Protein AF-A0A9P7UQT1-F1 (afdb_monomer_lite)

Foldseek 3Di:
DDDPPPPDDQPPVRVVVVVVVVVVVVVVVLVVVLVVLVVVVVVLVVLLVVLQVQLVVLCVCQPPDPPDDPVVSVVSNVVSNVSSVVSNVVSVVSCVLCVVVNVVSVVVNVVSVPPDDDDPPPDDDDDRDDPDPDDPPPDDDDD

Structure (mmCIF, N/CA/C/O backbone):
data_AF-A0A9P7UQT1-F1
#
_entry.id   AF-A0A9P7UQT1-F1
#
loop_
_atom_site.group_PDB
_atom_site.id
_atom_site.type_symbol
_atom_site.label_atom_id
_atom_site.label_alt_id
_atom_site.label_comp_id
_atom_site.label_asym_id
_atom_site.label_entity_id
_atom_site.label_seq_id
_atom_site.pdbx_PDB_ins_code
_atom_site.Cartn_x
_atom_site.Cartn_y
_atom_site.Cartn_z
_atom_site.occupancy
_atom_site.B_iso_or_equiv
_atom_site.auth_seq_id
_atom_site.auth_comp_id
_atom_site.auth_asym_id
_atom_site.auth_atom_id
_atom_site.pdbx_PDB_model_num
ATOM 1 N N . MET A 1 1 ? 69.898 -9.136 -26.424 1.00 39.06 1 MET A N 1
ATOM 2 C CA . MET A 1 1 ? 69.067 -8.591 -27.514 1.00 39.06 1 MET A CA 1
ATOM 3 C C . MET A 1 1 ? 67.792 -9.420 -27.610 1.00 39.06 1 MET A C 1
ATOM 5 O O . MET A 1 1 ? 67.526 -10.060 -28.616 1.00 39.06 1 MET A O 1
ATOM 9 N N . ASP A 1 2 ? 67.128 -9.547 -26.462 1.00 42.28 2 ASP A N 1
ATOM 10 C CA . ASP A 1 2 ? 65.759 -9.105 -26.208 1.00 42.28 2 ASP A CA 1
ATOM 11 C C . ASP A 1 2 ? 64.740 -9.491 -27.275 1.00 42.28 2 ASP A C 1
ATOM 13 O O . ASP A 1 2 ? 64.628 -8.881 -28.335 1.00 42.28 2 ASP A O 1
ATOM 17 N N . GLY A 1 3 ? 64.017 -10.563 -26.946 1.00 47.38 3 GLY A N 1
ATOM 18 C CA . GLY A 1 3 ? 62.840 -11.008 -27.659 1.00 47.38 3 GLY A CA 1
ATOM 19 C C . GLY A 1 3 ? 61.710 -10.006 -27.486 1.00 47.38 3 GLY A C 1
ATOM 20 O O . GLY A 1 3 ? 61.249 -9.754 -26.376 1.00 47.38 3 GLY A O 1
ATOM 21 N N . GLU A 1 4 ? 61.245 -9.486 -28.609 1.00 48.12 4 GLU A N 1
ATOM 22 C CA . GLU A 1 4 ? 60.019 -8.714 -28.703 1.00 48.12 4 GLU A CA 1
ATOM 23 C C . GLU A 1 4 ? 58.930 -9.640 -29.257 1.00 48.12 4 GLU A C 1
ATOM 25 O O . GLU A 1 4 ? 58.656 -9.695 -30.453 1.00 48.12 4 GLU A O 1
ATOM 30 N N . GLN A 1 5 ? 58.358 -10.457 -28.367 1.00 48.59 5 GLN A N 1
ATOM 31 C CA . GLN A 1 5 ? 57.041 -11.051 -28.582 1.00 48.59 5 GLN A CA 1
ATOM 32 C C . GLN A 1 5 ? 56.007 -10.057 -28.060 1.00 48.59 5 GLN A C 1
ATOM 34 O O . GLN A 1 5 ? 55.639 -10.091 -26.889 1.00 48.59 5 GLN A O 1
ATOM 39 N N . ILE A 1 6 ? 55.525 -9.175 -28.933 1.00 47.00 6 ILE A N 1
ATOM 40 C CA . ILE A 1 6 ? 54.245 -8.500 -28.706 1.00 47.00 6 ILE A CA 1
ATOM 41 C C . ILE A 1 6 ? 53.169 -9.465 -29.203 1.00 47.00 6 ILE A C 1
ATOM 43 O O . ILE A 1 6 ? 52.730 -9.412 -30.349 1.00 47.00 6 ILE A O 1
ATOM 47 N N . ALA A 1 7 ? 52.812 -10.419 -28.348 1.00 52.19 7 ALA A N 1
ATOM 48 C CA . ALA A 1 7 ? 51.574 -11.173 -28.467 1.00 52.19 7 ALA A CA 1
ATOM 49 C C . ALA A 1 7 ? 50.542 -10.479 -27.575 1.00 52.19 7 ALA A C 1
ATOM 51 O O . ALA A 1 7 ? 50.279 -10.931 -26.468 1.00 52.19 7 ALA A O 1
ATOM 52 N N . ASP A 1 8 ? 50.024 -9.339 -28.026 1.00 56.84 8 ASP A N 1
ATOM 53 C CA . ASP A 1 8 ? 48.873 -8.717 -27.376 1.00 56.84 8 ASP A CA 1
ATOM 54 C C . ASP A 1 8 ? 48.044 -7.959 -28.413 1.00 56.84 8 ASP A C 1
ATOM 56 O O . ASP A 1 8 ? 48.208 -6.768 -28.670 1.00 56.84 8 ASP A O 1
ATOM 60 N N . GLY A 1 9 ? 47.215 -8.715 -29.115 1.00 54.81 9 GLY A N 1
ATOM 61 C CA . GLY A 1 9 ? 46.246 -8.199 -30.062 1.00 54.81 9 GLY A CA 1
ATOM 62 C C . GLY A 1 9 ? 45.157 -9.243 -30.171 1.00 54.81 9 GLY A C 1
ATOM 63 O O . GLY A 1 9 ? 45.358 -10.251 -30.843 1.00 54.81 9 GLY A O 1
ATOM 64 N N . ALA A 1 10 ? 44.057 -9.034 -29.444 1.00 60.38 10 ALA A N 1
ATOM 65 C CA . ALA A 1 10 ? 42.871 -9.878 -29.526 1.00 60.38 10 ALA A CA 1
ATOM 66 C C . ALA A 1 10 ? 42.541 -10.158 -31.000 1.00 60.38 10 ALA A C 1
ATOM 68 O O . ALA A 1 10 ? 42.558 -9.236 -31.826 1.00 60.38 10 ALA A O 1
ATOM 69 N N . SER A 1 11 ? 42.295 -11.428 -31.338 1.00 79.19 11 SER A N 1
ATOM 70 C CA . SER A 1 11 ? 41.937 -11.805 -32.703 1.00 79.19 11 SER A CA 1
ATOM 71 C C . SER A 1 11 ? 40.682 -11.037 -33.118 1.00 79.19 11 SER A C 1
ATOM 73 O O . SER A 1 11 ? 39.834 -10.709 -32.290 1.00 79.19 11 SER A O 1
ATOM 75 N N . TYR A 1 12 ? 40.527 -10.757 -34.411 1.00 78.00 12 TYR A N 1
ATOM 76 C CA . TYR A 1 12 ? 39.302 -10.150 -34.943 1.00 78.00 12 TYR A CA 1
ATOM 77 C C . TYR A 1 12 ? 38.042 -10.920 -34.505 1.00 78.00 12 TYR A C 1
ATOM 79 O O . TYR A 1 12 ? 37.009 -10.318 -34.226 1.00 78.00 12 TYR A O 1
ATOM 87 N N . GLU A 1 13 ? 38.170 -12.241 -34.383 1.00 81.56 13 GLU A N 1
ATOM 88 C CA . GLU A 1 13 ? 37.131 -13.150 -33.900 1.00 81.56 13 GLU A CA 1
ATOM 89 C C . GLU A 1 13 ? 36.807 -12.905 -32.413 1.00 81.56 13 GLU A C 1
ATOM 91 O O . GLU A 1 13 ? 35.641 -12.739 -32.069 1.00 81.56 13 GLU A O 1
ATOM 96 N N . ASP A 1 14 ? 37.822 -12.709 -31.561 1.00 80.81 14 ASP A N 1
ATOM 97 C CA . ASP A 1 14 ? 37.645 -12.369 -30.138 1.00 80.81 14 ASP A CA 1
ATOM 98 C C . ASP A 1 14 ? 36.976 -10.996 -29.955 1.00 80.81 14 ASP A C 1
ATOM 100 O O . ASP A 1 14 ? 36.150 -10.799 -29.061 1.00 80.81 14 ASP A O 1
ATOM 104 N N . ILE A 1 15 ? 37.319 -10.026 -30.811 1.00 80.38 15 ILE A N 1
ATOM 105 C CA . ILE A 1 15 ? 36.709 -8.689 -30.807 1.00 80.38 15 ILE A CA 1
ATOM 106 C C . ILE A 1 15 ? 35.242 -8.776 -31.236 1.00 80.38 15 ILE A C 1
ATOM 108 O O . ILE A 1 15 ? 34.387 -8.134 -30.627 1.00 80.38 15 ILE A O 1
ATOM 112 N N . GLN A 1 16 ? 34.939 -9.567 -32.266 1.00 83.12 16 GLN A N 1
ATOM 113 C CA . GLN A 1 16 ? 33.578 -9.756 -32.762 1.00 83.12 16 GLN A CA 1
ATOM 114 C C . GLN A 1 16 ? 32.700 -10.486 -31.736 1.00 83.12 16 GLN A C 1
ATOM 116 O O . GLN A 1 16 ? 31.571 -10.059 -31.488 1.00 83.12 16 GLN A O 1
ATOM 121 N N . ASP A 1 17 ? 33.226 -11.529 -31.096 1.00 85.81 17 ASP A N 1
ATOM 122 C CA . ASP A 1 17 ? 32.523 -12.281 -30.055 1.00 85.81 17 ASP A CA 1
ATOM 123 C C . ASP A 1 17 ? 32.294 -11.432 -28.801 1.00 85.81 17 ASP A C 1
ATOM 125 O O . ASP A 1 17 ? 31.193 -11.431 -28.240 1.00 85.81 17 ASP A O 1
ATOM 129 N N . SER A 1 18 ? 33.289 -10.634 -28.401 1.00 81.06 18 SER A N 1
ATOM 130 C CA . SER A 1 18 ? 33.144 -9.648 -27.327 1.00 81.06 18 SER A CA 1
ATOM 131 C C . SER A 1 18 ? 32.059 -8.620 -27.658 1.00 81.06 18 SER A C 1
ATOM 133 O O . SER A 1 18 ? 31.158 -8.388 -26.851 1.00 81.06 18 SER A O 1
ATOM 135 N N . LEU A 1 19 ? 32.057 -8.072 -28.878 1.00 82.31 19 LEU A N 1
ATOM 136 C CA . LEU A 1 19 ? 31.056 -7.100 -29.322 1.00 82.31 19 LEU A CA 1
ATOM 137 C C . LEU A 1 19 ? 29.639 -7.696 -29.355 1.00 82.31 19 LEU A C 1
ATOM 139 O O . LEU A 1 19 ? 28.686 -7.044 -28.933 1.00 82.31 19 LEU A O 1
ATOM 143 N N . HIS A 1 20 ? 29.486 -8.932 -29.833 1.00 82.38 20 HIS A N 1
ATOM 144 C CA . HIS A 1 20 ? 28.203 -9.636 -29.830 1.00 82.38 20 HIS A CA 1
ATOM 145 C C . HIS A 1 20 ? 27.722 -9.943 -28.412 1.00 82.38 20 HIS A C 1
ATOM 147 O O . HIS A 1 20 ? 26.543 -9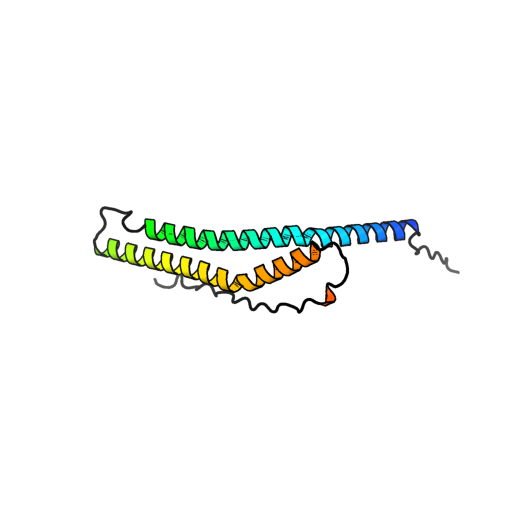.751 -28.123 1.00 82.38 20 HIS A O 1
ATOM 153 N N . SER A 1 21 ? 28.617 -10.361 -27.514 1.00 82.06 21 SER A N 1
ATOM 154 C CA . SER A 1 21 ? 28.303 -10.541 -26.094 1.00 82.06 21 SER A CA 1
ATOM 155 C C . SER A 1 21 ? 27.824 -9.231 -25.465 1.00 82.06 21 SER A C 1
ATOM 157 O O . SER A 1 21 ? 26.774 -9.204 -24.823 1.00 82.06 21 SER A O 1
ATOM 159 N N . GLU A 1 22 ? 28.547 -8.130 -25.676 1.00 82.69 22 GLU A N 1
ATOM 160 C CA . GLU A 1 22 ? 28.169 -6.818 -25.143 1.00 82.69 22 GLU A CA 1
ATOM 161 C C . GLU A 1 22 ? 26.862 -6.298 -25.754 1.00 82.69 22 GLU A C 1
ATOM 163 O O . GLU A 1 22 ? 26.023 -5.755 -25.035 1.00 82.69 22 GLU A O 1
ATOM 168 N N . TRP A 1 23 ? 26.608 -6.549 -27.042 1.00 72.62 23 TRP A N 1
ATOM 169 C CA . TRP A 1 23 ? 25.307 -6.283 -27.655 1.00 72.62 23 TRP A CA 1
ATOM 170 C C . TRP A 1 23 ? 24.217 -7.114 -26.975 1.00 72.62 23 TRP A C 1
ATOM 172 O O . TRP A 1 23 ? 23.235 -6.552 -26.495 1.00 72.62 23 TRP A O 1
ATOM 182 N N . CYS A 1 24 ? 24.359 -8.436 -26.888 1.00 78.56 24 CYS A N 1
ATOM 183 C CA . CYS A 1 24 ? 23.356 -9.300 -26.268 1.00 78.56 24 CYS A CA 1
ATOM 184 C C . CYS A 1 24 ? 23.051 -8.885 -24.822 1.00 78.56 24 CYS A C 1
ATOM 186 O O . CYS A 1 24 ? 21.879 -8.846 -24.454 1.00 78.56 24 CYS A O 1
ATOM 188 N N . LYS A 1 25 ? 24.066 -8.497 -24.038 1.00 73.38 25 LYS A N 1
ATOM 189 C CA . LYS A 1 25 ? 23.889 -7.931 -22.691 1.00 73.38 25 LYS A CA 1
ATOM 190 C C . LYS A 1 25 ? 23.142 -6.600 -22.720 1.00 73.38 25 LYS A C 1
ATOM 192 O O . LYS A 1 25 ? 22.192 -6.431 -21.966 1.00 73.38 25 LYS A O 1
ATOM 197 N N . ALA A 1 26 ? 23.514 -5.675 -23.605 1.00 70.56 26 ALA A N 1
ATOM 198 C CA . ALA A 1 26 ? 22.822 -4.396 -23.756 1.00 70.56 26 ALA A CA 1
ATOM 199 C C . ALA A 1 26 ? 21.359 -4.577 -24.193 1.00 70.56 26 ALA A C 1
ATOM 201 O O . ALA A 1 26 ? 20.476 -3.877 -23.708 1.00 70.56 26 ALA A O 1
ATOM 202 N N . CYS A 1 27 ? 21.079 -5.547 -25.065 1.00 68.75 27 CYS A N 1
ATOM 203 C CA . CYS A 1 27 ? 19.721 -5.923 -25.434 1.00 68.75 27 CYS A CA 1
ATOM 204 C C . CYS A 1 27 ? 18.965 -6.551 -24.261 1.00 68.75 27 CYS A C 1
ATOM 206 O O . CYS A 1 27 ? 17.843 -6.135 -24.006 1.00 68.75 27 CYS A O 1
ATOM 208 N N . ALA A 1 28 ? 19.556 -7.498 -23.531 1.00 67.19 28 ALA A N 1
ATOM 209 C CA . ALA A 1 28 ? 18.929 -8.109 -22.359 1.00 67.19 28 ALA A CA 1
ATOM 210 C C . ALA A 1 28 ? 18.585 -7.053 -21.295 1.00 67.19 28 ALA A C 1
ATOM 212 O O . ALA A 1 28 ? 17.434 -6.963 -20.877 1.00 67.19 28 ALA A O 1
ATOM 213 N N . ASN A 1 29 ? 19.531 -6.166 -20.979 1.00 66.69 29 ASN A N 1
ATOM 214 C CA . ASN A 1 29 ? 19.335 -5.035 -20.068 1.00 66.69 29 ASN A CA 1
ATOM 215 C C . ASN A 1 29 ? 18.337 -3.993 -20.593 1.00 66.69 29 ASN A C 1
ATOM 217 O O . ASN A 1 29 ? 17.818 -3.212 -19.809 1.00 66.69 29 ASN A O 1
ATOM 221 N N . ALA A 1 30 ? 18.072 -3.938 -21.900 1.00 63.69 30 ALA A N 1
ATOM 222 C CA . ALA A 1 30 ? 17.036 -3.074 -22.464 1.00 63.69 30 ALA A CA 1
ATOM 223 C C . ALA A 1 30 ? 15.634 -3.712 -22.407 1.00 63.69 30 ALA A C 1
ATOM 225 O O . ALA A 1 30 ? 14.644 -2.984 -22.397 1.00 63.69 30 ALA A O 1
ATOM 226 N N . TYR A 1 31 ? 15.534 -5.047 -22.354 1.00 61.06 31 TYR A N 1
ATOM 227 C CA . TYR A 1 31 ? 14.262 -5.777 -22.230 1.00 61.06 31 TYR A CA 1
ATOM 228 C C . TYR A 1 31 ? 13.851 -6.043 -20.772 1.00 61.06 31 TYR A C 1
ATOM 230 O O . TYR A 1 31 ? 12.665 -5.971 -20.457 1.00 61.06 31 TYR A O 1
ATOM 238 N N . GLN A 1 32 ? 14.816 -6.283 -19.883 1.00 66.25 32 GLN A N 1
ATOM 239 C CA . GLN A 1 32 ? 14.629 -6.478 -18.442 1.00 66.25 32 GLN A CA 1
ATOM 240 C C . GLN A 1 32 ? 13.877 -5.346 -17.699 1.00 66.25 32 GLN A C 1
ATOM 242 O O . GLN A 1 32 ? 13.009 -5.670 -16.888 1.00 66.25 32 GLN A O 1
ATOM 247 N N . PRO A 1 33 ? 14.082 -4.041 -17.988 1.00 72.38 33 PRO A N 1
ATOM 248 C CA . PRO A 1 33 ? 13.415 -2.968 -17.251 1.00 72.38 33 PRO A CA 1
ATOM 249 C C . PRO A 1 33 ? 11.900 -2.974 -17.431 1.00 72.38 33 PRO A C 1
ATOM 251 O O . PRO A 1 33 ? 11.193 -2.443 -16.587 1.00 72.38 33 PRO A O 1
ATOM 254 N N . ARG A 1 34 ? 11.366 -3.575 -18.502 1.00 78.19 34 ARG A N 1
ATOM 255 C CA . ARG A 1 34 ? 9.915 -3.665 -18.669 1.00 78.19 34 ARG A CA 1
ATOM 256 C C . ARG A 1 34 ? 9.278 -4.571 -17.615 1.00 78.19 34 ARG A C 1
ATOM 258 O O . ARG A 1 34 ? 8.329 -4.151 -16.966 1.00 78.19 34 ARG A O 1
ATOM 265 N N . GLU A 1 35 ? 9.787 -5.792 -17.471 1.00 83.81 35 GLU A N 1
ATOM 266 C CA . GLU A 1 35 ? 9.257 -6.763 -16.505 1.00 83.81 35 GLU A CA 1
ATOM 267 C C . GLU A 1 35 ? 9.455 -6.258 -15.072 1.00 83.81 35 GLU A C 1
ATOM 269 O O . GLU A 1 35 ? 8.546 -6.340 -14.254 1.00 83.81 35 GLU A O 1
ATOM 274 N N . GLU A 1 36 ? 10.604 -5.641 -14.789 1.00 86.62 36 GLU A N 1
ATOM 275 C CA . GLU A 1 36 ? 10.874 -5.031 -13.485 1.00 86.62 36 GLU A CA 1
ATOM 276 C C . GLU A 1 36 ? 9.916 -3.874 -13.167 1.00 86.62 36 GLU A C 1
ATOM 278 O O . GLU A 1 36 ? 9.389 -3.814 -12.058 1.00 86.62 36 GLU A O 1
ATOM 283 N N . LEU A 1 37 ? 9.631 -2.983 -14.125 1.00 85.69 37 LEU A N 1
ATOM 284 C CA . LEU A 1 37 ? 8.667 -1.892 -13.929 1.00 85.69 37 LEU A CA 1
ATOM 285 C C . LEU A 1 37 ? 7.237 -2.417 -13.723 1.00 85.69 37 LEU A C 1
ATOM 287 O O . LEU A 1 37 ? 6.533 -1.919 -12.847 1.00 85.69 37 LEU A O 1
ATOM 291 N N . GLU A 1 38 ? 6.820 -3.431 -14.491 1.00 86.38 38 GLU A N 1
ATOM 292 C CA . GLU A 1 38 ? 5.514 -4.090 -14.326 1.00 86.38 38 GLU A CA 1
ATOM 293 C C . GLU A 1 38 ? 5.395 -4.758 -12.937 1.00 86.38 38 GLU A C 1
ATOM 295 O O . GLU A 1 38 ? 4.356 -4.651 -12.282 1.00 86.38 38 GLU A O 1
ATOM 300 N N . LEU A 1 39 ? 6.466 -5.394 -12.445 1.00 90.06 39 LEU A N 1
ATOM 301 C CA . LEU A 1 39 ? 6.510 -5.995 -11.107 1.00 90.06 39 LEU A CA 1
ATOM 302 C C . LEU A 1 39 ? 6.457 -4.952 -9.985 1.00 90.06 39 LEU A C 1
ATOM 304 O O . LEU A 1 39 ? 5.745 -5.159 -9.004 1.00 90.06 39 LEU A O 1
ATOM 308 N N . VAL A 1 40 ? 7.182 -3.839 -10.117 1.00 90.38 40 VAL A N 1
ATOM 309 C CA . VAL A 1 40 ? 7.174 -2.759 -9.118 1.00 90.38 40 VAL A CA 1
ATOM 310 C C . VAL A 1 40 ? 5.792 -2.110 -9.022 1.00 90.38 40 VAL A C 1
ATOM 312 O O . VAL A 1 40 ? 5.310 -1.899 -7.910 1.00 90.38 40 VAL A O 1
ATOM 315 N N . GLU A 1 41 ? 5.124 -1.841 -10.152 1.00 90.50 41 GLU A N 1
ATOM 316 C CA . GLU A 1 41 ? 3.749 -1.313 -10.145 1.00 90.50 41 GLU A CA 1
ATOM 317 C C . GLU A 1 41 ? 2.795 -2.264 -9.405 1.00 90.50 41 GLU A C 1
ATOM 319 O O . GLU A 1 41 ? 1.993 -1.831 -8.571 1.00 90.50 41 GLU A O 1
ATOM 324 N N . GLU A 1 42 ? 2.897 -3.567 -9.672 1.00 94.19 42 GLU A N 1
ATOM 325 C CA . GLU A 1 42 ? 2.056 -4.567 -9.017 1.00 94.19 42 GLU A CA 1
ATOM 326 C C . GLU A 1 42 ? 2.354 -4.691 -7.517 1.00 94.19 42 GLU A C 1
ATOM 328 O O . GLU A 1 42 ? 1.422 -4.814 -6.719 1.00 94.19 42 GLU A O 1
ATOM 333 N N . GLU A 1 43 ? 3.618 -4.623 -7.102 1.00 95.50 43 GLU A N 1
ATOM 334 C CA . GLU A 1 43 ? 3.984 -4.700 -5.685 1.00 95.50 43 GLU A CA 1
ATOM 335 C C . GLU A 1 43 ? 3.531 -3.455 -4.907 1.00 95.50 43 GLU A C 1
ATOM 337 O O . GLU A 1 43 ? 3.002 -3.571 -3.798 1.00 95.50 43 GLU A O 1
ATOM 342 N N . MET A 1 44 ? 3.635 -2.266 -5.512 1.00 94.12 44 MET A N 1
ATOM 343 C CA . MET A 1 44 ? 3.069 -1.029 -4.962 1.00 94.12 44 MET A CA 1
ATOM 344 C C . MET A 1 44 ? 1.553 -1.155 -4.773 1.00 94.12 44 MET A C 1
ATOM 346 O O . MET A 1 44 ? 1.016 -0.865 -3.700 1.00 94.12 44 MET A O 1
ATOM 350 N N . ARG A 1 45 ? 0.846 -1.658 -5.791 1.00 94.94 45 ARG A N 1
ATOM 351 C CA . ARG A 1 45 ? -0.602 -1.889 -5.722 1.00 94.94 45 ARG A CA 1
ATOM 352 C C . ARG A 1 45 ? -0.966 -2.870 -4.602 1.00 94.94 45 ARG A C 1
ATOM 354 O O . ARG A 1 45 ? -1.865 -2.588 -3.813 1.00 94.94 45 ARG A O 1
ATOM 361 N N . ARG A 1 46 ? -0.258 -4.000 -4.502 1.00 97.19 46 ARG A N 1
ATOM 362 C CA . ARG A 1 46 ? -0.471 -5.012 -3.450 1.00 97.19 46 ARG A CA 1
ATOM 363 C C . ARG A 1 46 ? -0.202 -4.478 -2.054 1.00 97.19 46 ARG A C 1
ATOM 365 O O . ARG A 1 46 ? -0.959 -4.797 -1.143 1.00 97.19 46 ARG A O 1
ATOM 372 N N . SER A 1 47 ? 0.838 -3.669 -1.890 1.00 97.00 47 SER A N 1
ATOM 373 C CA . SER A 1 47 ? 1.183 -3.061 -0.603 1.00 97.00 47 SER A CA 1
ATOM 374 C C . SER A 1 47 ? 0.064 -2.138 -0.110 1.00 97.00 47 SER A C 1
ATOM 376 O O . SER A 1 47 ? -0.348 -2.226 1.046 1.00 97.00 47 SER A O 1
ATOM 378 N N . ILE A 1 48 ? -0.505 -1.321 -1.003 1.00 97.44 48 ILE A N 1
ATOM 379 C CA . ILE A 1 48 ? -1.662 -0.467 -0.691 1.00 97.44 48 ILE A CA 1
ATOM 380 C C . ILE A 1 48 ? -2.901 -1.312 -0.349 1.00 97.44 48 ILE A C 1
ATOM 382 O O . ILE A 1 48 ? -3.562 -1.064 0.663 1.00 97.44 48 ILE A O 1
ATOM 386 N N . ASP A 1 49 ? -3.210 -2.330 -1.159 1.00 98.12 49 ASP A N 1
ATOM 387 C CA . ASP A 1 49 ? -4.335 -3.240 -0.905 1.00 98.12 49 ASP A CA 1
ATOM 388 C C . ASP A 1 49 ? -4.195 -3.954 0.444 1.00 98.12 49 ASP A C 1
ATOM 390 O O . ASP A 1 49 ? -5.178 -4.123 1.171 1.00 98.12 49 ASP A O 1
ATOM 394 N N . TYR A 1 50 ? -2.973 -4.353 0.798 1.00 97.94 50 TYR A N 1
ATOM 395 C CA . TYR A 1 50 ? -2.673 -4.987 2.071 1.00 97.94 50 TYR A CA 1
ATOM 396 C C . TYR A 1 50 ? -2.948 -4.049 3.252 1.00 97.94 50 TYR A C 1
ATOM 398 O O . TYR A 1 50 ? -3.603 -4.468 4.206 1.00 97.94 50 TYR A O 1
ATOM 406 N N . CYS A 1 51 ? -2.551 -2.775 3.174 1.00 98.31 51 CYS A N 1
ATOM 407 C CA . CYS A 1 51 ? -2.880 -1.776 4.196 1.00 98.31 51 CYS A CA 1
ATOM 408 C C . CYS A 1 51 ? -4.397 -1.637 4.406 1.00 98.31 51 CYS A C 1
ATOM 410 O O . CYS A 1 51 ? -4.879 -1.650 5.542 1.00 98.31 51 CYS A O 1
ATOM 412 N N . TYR A 1 52 ? -5.183 -1.566 3.326 1.00 98.38 52 TYR A N 1
ATOM 413 C CA . TYR A 1 52 ? -6.645 -1.517 3.441 1.00 98.38 52 TYR A CA 1
ATOM 414 C C . TYR A 1 52 ? -7.228 -2.814 4.007 1.00 98.38 52 TYR A C 1
ATOM 416 O O . TYR A 1 52 ? -8.100 -2.773 4.877 1.00 98.38 52 TYR A O 1
ATOM 424 N N . HIS A 1 53 ? -6.717 -3.966 3.573 1.00 98.38 53 HIS A N 1
ATOM 425 C CA . HIS A 1 53 ? -7.118 -5.259 4.115 1.00 98.38 53 HIS A CA 1
ATOM 426 C C . HIS A 1 53 ? -6.851 -5.356 5.623 1.00 98.38 53 HIS A C 1
ATOM 428 O O . HIS A 1 53 ? -7.715 -5.821 6.372 1.00 98.38 53 HIS A O 1
ATOM 434 N N . LEU A 1 54 ? -5.681 -4.900 6.073 1.00 98.31 54 LEU A N 1
ATOM 435 C CA . LEU A 1 54 ? -5.286 -4.916 7.477 1.00 98.31 54 LEU A CA 1
ATOM 436 C C . LEU A 1 54 ? -6.118 -3.930 8.307 1.00 98.31 54 LEU A C 1
ATOM 438 O O . LEU A 1 54 ? -6.561 -4.277 9.401 1.00 98.31 54 LEU A O 1
ATOM 442 N N . SER A 1 55 ? -6.423 -2.748 7.761 1.00 98.50 55 SER A N 1
ATOM 443 C CA . SER A 1 55 ? -7.359 -1.796 8.374 1.00 98.50 55 SER A CA 1
ATOM 444 C C . SER A 1 55 ? -8.731 -2.430 8.629 1.00 98.50 55 SER A C 1
ATOM 446 O O . SER A 1 55 ? -9.262 -2.376 9.743 1.00 98.50 55 SER A O 1
ATOM 448 N N . ASP A 1 56 ? -9.286 -3.105 7.623 1.00 98.38 56 ASP A N 1
ATOM 449 C CA . ASP A 1 56 ? -10.552 -3.822 7.756 1.00 98.38 56 ASP A CA 1
ATOM 450 C C . ASP A 1 56 ? -10.447 -4.992 8.742 1.00 98.38 56 ASP A C 1
ATOM 452 O O . ASP A 1 56 ? -11.388 -5.284 9.484 1.00 98.38 56 ASP A O 1
ATOM 456 N N . TRP A 1 57 ? -9.316 -5.700 8.751 1.00 98.25 57 TRP A N 1
ATOM 457 C CA . TRP A 1 57 ? -9.075 -6.793 9.686 1.00 98.25 57 TRP A CA 1
ATOM 458 C C . TRP A 1 57 ? -9.111 -6.307 11.137 1.00 98.25 57 TRP A C 1
ATOM 460 O O . TRP A 1 57 ? -9.803 -6.926 11.950 1.00 98.25 57 TRP A O 1
ATOM 470 N N . TRP A 1 58 ? -8.469 -5.175 11.442 1.00 98.19 58 TRP A N 1
ATOM 471 C CA . TRP A 1 58 ? -8.515 -4.548 12.764 1.00 98.19 58 TRP A CA 1
ATOM 472 C C . TRP A 1 58 ? -9.935 -4.151 13.169 1.00 98.19 58 TRP A C 1
ATOM 474 O O . TRP A 1 58 ? -10.356 -4.443 14.288 1.00 98.19 58 TRP A O 1
ATOM 484 N N . GLN A 1 59 ? -10.727 -3.584 12.253 1.00 97.75 59 GLN A N 1
ATOM 485 C CA . GLN A 1 59 ? -12.134 -3.270 12.533 1.00 97.75 59 GLN A CA 1
ATOM 486 C C . GLN A 1 59 ? -12.950 -4.519 12.893 1.00 97.75 59 GLN A C 1
ATOM 488 O O . GLN A 1 59 ? -13.781 -4.470 13.800 1.00 97.75 59 GLN A O 1
ATOM 493 N N . ARG A 1 60 ? -12.686 -5.658 12.238 1.00 97.25 60 ARG A N 1
ATOM 494 C CA . ARG A 1 60 ? -13.347 -6.938 12.551 1.00 97.25 60 ARG A CA 1
ATOM 495 C C . ARG A 1 60 ? -12.941 -7.520 13.909 1.00 97.25 60 ARG A C 1
ATOM 497 O O . ARG A 1 60 ? -13.671 -8.358 14.428 1.00 97.25 60 ARG A O 1
ATOM 504 N N . GLN A 1 61 ? -11.820 -7.093 14.500 1.00 95.56 61 GLN A N 1
ATOM 505 C CA . GLN A 1 61 ? -11.416 -7.541 15.841 1.00 95.56 61 GLN A CA 1
ATOM 506 C C . GLN A 1 61 ? -12.255 -6.907 16.960 1.00 95.56 61 GLN A C 1
ATOM 508 O O . GLN A 1 61 ? -12.286 -7.425 18.081 1.00 95.56 61 GLN A O 1
ATOM 513 N N . ILE A 1 62 ? -12.956 -5.804 16.680 1.00 95.75 62 ILE A N 1
ATOM 514 C CA . ILE A 1 62 ? -13.790 -5.115 17.668 1.00 95.75 62 ILE A CA 1
ATOM 515 C C . ILE A 1 62 ? -14.916 -6.048 18.125 1.00 95.75 62 ILE A C 1
ATOM 517 O O . ILE A 1 62 ? -15.729 -6.509 17.330 1.00 95.75 62 ILE A O 1
ATOM 521 N N . GLY A 1 63 ? -14.969 -6.314 19.431 1.00 91.69 63 GLY A N 1
ATOM 522 C CA . GLY A 1 63 ? -15.992 -7.175 20.029 1.00 91.69 63 GLY A CA 1
ATOM 523 C C . GLY A 1 63 ? -15.799 -8.677 19.795 1.00 91.69 63 GLY A C 1
ATOM 524 O O . GLY A 1 63 ? -16.630 -9.451 20.250 1.00 91.69 63 GLY A O 1
ATOM 525 N N . HIS A 1 64 ? -14.706 -9.113 19.156 1.00 92.81 64 HIS A N 1
ATOM 526 C CA . HIS A 1 64 ? -14.445 -10.539 18.914 1.00 92.81 64 HIS A CA 1
ATOM 527 C C . HIS A 1 64 ? -14.110 -11.321 20.203 1.00 92.81 64 HIS A C 1
ATOM 529 O O . HIS A 1 64 ? -14.231 -12.544 20.252 1.00 92.81 64 HIS A O 1
ATOM 535 N N . ARG A 1 65 ? -13.649 -10.640 21.262 1.00 92.25 65 ARG A N 1
ATOM 536 C CA . ARG A 1 65 ? -13.374 -11.260 22.568 1.00 92.25 65 ARG A CA 1
ATOM 537 C C . ARG A 1 65 ? -14.528 -11.004 23.533 1.00 92.25 65 ARG A C 1
ATOM 539 O O . ARG A 1 65 ? -14.816 -9.856 23.865 1.00 92.25 65 ARG A O 1
ATOM 546 N N . GLU A 1 66 ? -15.138 -12.082 24.011 1.00 91.50 66 GLU A N 1
ATOM 547 C CA . GLU A 1 66 ? -16.238 -12.059 24.979 1.00 91.50 66 GLU A CA 1
ATOM 548 C C . GLU A 1 66 ? -15.745 -12.299 26.418 1.00 91.50 66 GLU A C 1
ATOM 550 O O . GLU A 1 66 ? -14.624 -12.755 26.643 1.00 91.50 66 GLU A O 1
ATOM 555 N N . GLY A 1 67 ? -16.590 -11.991 27.409 1.00 93.50 67 GLY A N 1
ATOM 556 C CA . GLY A 1 67 ? -16.302 -12.256 28.827 1.00 93.50 67 GLY A CA 1
ATOM 557 C C . GLY A 1 67 ? -15.287 -11.308 29.478 1.00 93.50 67 GLY A C 1
ATOM 558 O O . GLY A 1 67 ? -14.764 -11.613 30.549 1.00 93.50 67 GLY A O 1
ATOM 559 N N . LEU A 1 68 ? -14.996 -10.169 28.845 1.00 93.56 68 LEU A N 1
ATOM 560 C CA . LEU A 1 68 ? -14.045 -9.174 29.342 1.00 93.56 68 LEU A CA 1
ATOM 561 C C . LEU A 1 68 ? -14.718 -8.131 30.244 1.00 93.56 68 LEU A C 1
ATOM 563 O O . LEU A 1 68 ? -15.924 -7.895 30.164 1.00 93.56 68 LEU A O 1
ATOM 567 N N . SER A 1 69 ? -13.920 -7.471 31.089 1.00 96.06 69 SER A N 1
ATOM 568 C CA . SER A 1 69 ? -14.381 -6.289 31.819 1.00 96.06 69 SER A CA 1
ATOM 569 C C . SER A 1 69 ? -14.680 -5.142 30.848 1.00 96.06 69 SER A C 1
ATOM 571 O O . SER A 1 69 ? -14.062 -5.032 29.787 1.00 96.06 69 SER A O 1
ATOM 573 N N . LEU A 1 70 ? -15.601 -4.255 31.232 1.00 93.31 70 LEU A N 1
ATOM 574 C CA . LEU A 1 70 ? -16.019 -3.128 30.392 1.00 93.31 70 LEU A CA 1
ATOM 575 C C . LEU A 1 70 ? -14.838 -2.222 29.999 1.00 93.31 70 LEU A C 1
ATOM 577 O O . LEU A 1 70 ? -14.701 -1.861 28.836 1.00 93.31 70 LEU A O 1
ATOM 581 N N . PHE A 1 71 ? -13.941 -1.932 30.947 1.00 95.81 71 PHE A N 1
ATOM 582 C CA . PHE A 1 71 ? -12.744 -1.124 30.696 1.00 95.81 71 PHE A CA 1
ATOM 583 C C . PHE A 1 71 ? -11.802 -1.774 29.673 1.00 95.81 71 PHE A C 1
ATOM 585 O O . PHE A 1 71 ? -11.291 -1.110 28.776 1.00 95.81 71 PHE A O 1
ATOM 592 N N . LEU A 1 72 ? -11.599 -3.092 29.767 1.00 95.25 72 LEU A N 1
ATOM 593 C CA . LEU A 1 72 ? -10.747 -3.807 28.820 1.00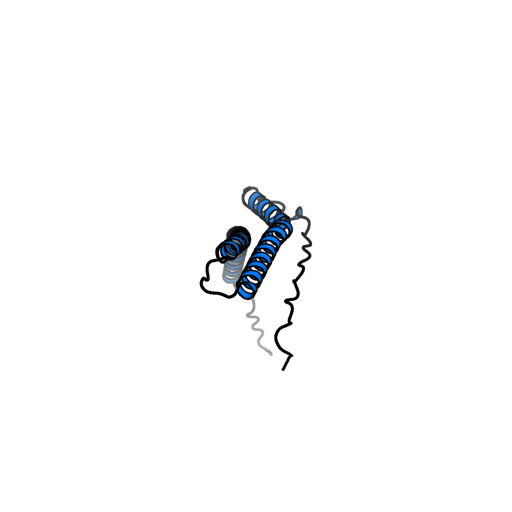 95.25 72 LEU A CA 1
ATOM 594 C C . LEU A 1 72 ? -11.386 -3.873 27.426 1.00 95.25 72 LEU A C 1
ATOM 596 O O . LEU A 1 72 ? -10.688 -3.749 26.423 1.00 95.25 72 LEU A O 1
ATOM 600 N N . GLN A 1 73 ? -12.707 -4.035 27.351 1.00 96.00 73 GLN A N 1
ATOM 601 C CA . GLN A 1 73 ? -13.438 -3.999 26.085 1.00 96.00 73 GLN A CA 1
ATOM 602 C C . GLN A 1 73 ? -13.325 -2.628 25.404 1.00 96.00 73 GLN A C 1
ATOM 604 O O . GLN A 1 73 ? -13.119 -2.556 24.189 1.00 96.00 73 GLN A O 1
ATOM 609 N N . GLU A 1 74 ? -13.428 -1.549 26.179 1.00 96.25 74 GLU A N 1
ATOM 610 C CA . GLU A 1 74 ? -13.241 -0.181 25.698 1.00 96.25 74 GLU A CA 1
ATOM 611 C C . GLU A 1 74 ? -11.812 0.038 25.186 1.00 96.25 74 GLU A C 1
ATOM 613 O O . GLU A 1 74 ? -11.637 0.471 24.046 1.00 96.25 74 GLU A O 1
ATOM 618 N N . GLY A 1 75 ? -10.800 -0.361 25.964 1.00 96.69 75 GLY A N 1
ATOM 619 C CA . GLY A 1 75 ? -9.393 -0.259 25.571 1.00 96.69 75 GLY A CA 1
ATOM 620 C C . GLY A 1 75 ? -9.067 -1.038 24.293 1.00 96.69 75 GLY A C 1
ATOM 621 O O . GLY A 1 75 ? -8.460 -0.490 23.377 1.00 96.69 75 GLY A O 1
ATOM 622 N N . LEU A 1 76 ? -9.535 -2.286 24.173 1.00 96.31 76 LEU A N 1
ATOM 623 C CA . LEU A 1 76 ? -9.354 -3.088 22.955 1.00 96.31 76 LEU A CA 1
ATOM 624 C C . LEU A 1 76 ? -10.059 -2.474 21.744 1.00 96.31 76 LEU A C 1
ATOM 626 O O . LEU A 1 76 ? -9.539 -2.529 20.632 1.00 96.31 76 LEU A O 1
ATOM 630 N N . THR A 1 77 ? -11.234 -1.879 21.952 1.00 97.00 77 THR A N 1
ATOM 631 C CA . THR A 1 77 ? -11.962 -1.187 20.886 1.00 97.00 77 THR A CA 1
ATOM 632 C C . THR A 1 77 ? -11.204 0.053 20.423 1.00 97.00 77 THR A C 1
ATOM 634 O O . THR A 1 77 ? -11.089 0.273 19.220 1.00 97.00 77 THR A O 1
ATOM 637 N N . ALA A 1 78 ? -10.690 0.859 21.355 1.00 97.56 78 ALA A N 1
ATOM 638 C CA . ALA A 1 78 ? -9.888 2.035 21.039 1.00 97.56 78 ALA A CA 1
ATOM 639 C C . ALA A 1 78 ? -8.606 1.644 20.290 1.00 97.56 78 ALA A C 1
ATOM 641 O O . ALA A 1 78 ? -8.335 2.190 19.226 1.00 97.56 78 ALA A O 1
ATOM 642 N N . TYR A 1 79 ? -7.894 0.628 20.780 1.00 97.19 79 TYR A N 1
ATOM 643 C CA . TYR A 1 79 ? -6.675 0.109 20.162 1.00 97.19 79 TYR A CA 1
ATOM 644 C C . TYR A 1 79 ? -6.911 -0.393 18.732 1.00 97.19 79 TYR A C 1
ATOM 646 O O . TYR A 1 79 ? -6.230 0.026 17.800 1.00 97.19 79 TYR A O 1
ATOM 654 N N . ALA A 1 80 ? -7.928 -1.235 18.525 1.00 97.88 80 ALA A N 1
ATOM 655 C CA . ALA A 1 80 ? -8.267 -1.737 17.195 1.00 97.88 80 ALA A CA 1
ATOM 656 C C . ALA A 1 80 ? -8.659 -0.608 16.225 1.00 97.88 80 ALA A C 1
ATOM 658 O O . ALA A 1 80 ? -8.296 -0.649 15.051 1.00 97.88 80 ALA A O 1
ATOM 659 N N . LYS A 1 81 ? -9.382 0.414 16.702 1.00 98.12 81 LYS A N 1
ATOM 660 C CA . LYS A 1 81 ? -9.736 1.588 15.889 1.00 98.12 81 LYS A CA 1
ATOM 661 C C . LYS A 1 81 ? -8.515 2.415 15.502 1.00 98.12 81 LYS A C 1
ATOM 663 O O . LYS A 1 81 ? -8.440 2.838 14.352 1.00 98.12 81 LYS A O 1
ATOM 668 N N . GLU A 1 82 ? -7.588 2.622 16.431 1.00 98.19 82 GLU A N 1
ATOM 669 C CA . GLU A 1 82 ? -6.355 3.363 16.170 1.00 98.19 82 GLU A CA 1
ATOM 670 C C . GLU A 1 82 ? -5.514 2.651 15.109 1.00 98.19 82 GLU A C 1
ATOM 672 O O . GLU A 1 82 ? -5.175 3.241 14.087 1.00 98.19 82 GLU A O 1
ATOM 677 N N . HIS A 1 83 ? -5.289 1.344 15.266 1.00 98.00 83 HIS A N 1
ATOM 678 C CA . HIS A 1 83 ? -4.567 0.560 14.265 1.00 98.00 83 HIS A CA 1
ATOM 679 C C . HIS A 1 83 ? -5.273 0.544 12.907 1.00 98.00 83 HIS A C 1
ATOM 681 O O . HIS A 1 83 ? -4.628 0.719 11.875 1.00 98.00 83 HIS A O 1
ATOM 687 N N . ALA A 1 84 ? -6.602 0.410 12.881 1.00 98.25 84 ALA A N 1
ATOM 688 C CA . ALA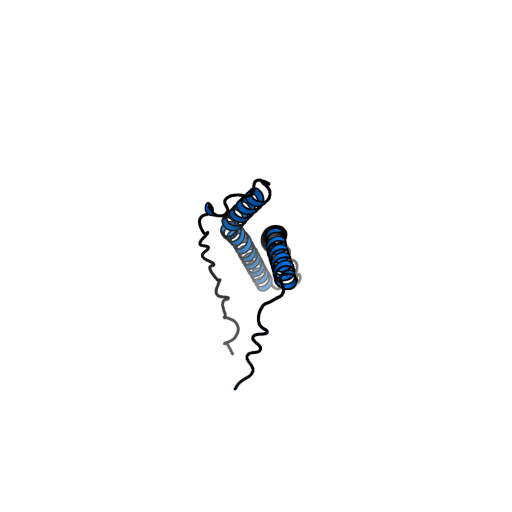 A 1 84 ? -7.348 0.507 11.632 1.00 98.25 84 ALA A CA 1
ATOM 689 C C . ALA A 1 84 ? -7.150 1.866 10.940 1.00 98.25 84 ALA A C 1
ATOM 691 O O . ALA A 1 84 ? -7.041 1.924 9.713 1.00 98.25 84 ALA A O 1
ATOM 692 N N . HIS A 1 85 ? -7.109 2.955 11.710 1.00 98.06 85 HIS A N 1
ATOM 693 C CA . HIS A 1 85 ? -6.859 4.295 11.194 1.00 98.06 85 HIS A CA 1
ATOM 694 C C . HIS A 1 85 ? -5.430 4.445 10.654 1.00 98.06 85 HIS A C 1
ATOM 696 O O . HIS A 1 85 ? -5.266 4.910 9.526 1.00 98.06 85 HIS A O 1
ATOM 702 N N . VAL A 1 86 ? -4.422 4.005 11.411 1.00 97.69 86 VAL A N 1
ATOM 703 C CA . VAL A 1 86 ? -3.005 4.066 11.020 1.00 97.69 86 VAL A CA 1
ATOM 704 C C . VAL A 1 86 ? -2.762 3.323 9.708 1.00 97.69 86 VAL A C 1
ATOM 706 O O . VAL A 1 86 ? -2.254 3.918 8.761 1.00 97.69 86 VAL A O 1
ATOM 709 N N . GLU A 1 87 ? -3.217 2.074 9.588 1.00 98.00 87 GLU A N 1
ATOM 710 C CA . GLU A 1 87 ? -3.026 1.291 8.358 1.00 98.00 87 GLU A CA 1
ATOM 711 C C . GLU A 1 87 ? -3.717 1.931 7.152 1.00 98.00 87 GLU A C 1
ATOM 713 O O . GLU A 1 87 ? -3.175 1.984 6.048 1.00 98.00 87 GLU A O 1
ATOM 718 N N . ARG A 1 88 ? -4.907 2.503 7.362 1.00 98.12 88 ARG A N 1
ATOM 719 C CA . ARG A 1 88 ? -5.600 3.248 6.309 1.00 98.12 88 ARG A CA 1
ATOM 720 C C . ARG A 1 88 ? -4.826 4.501 5.902 1.00 98.12 88 ARG A C 1
ATOM 722 O O . ARG A 1 88 ? -4.795 4.831 4.717 1.00 98.12 88 ARG A O 1
ATOM 729 N N . SER A 1 89 ? -4.230 5.196 6.868 1.00 97.94 89 SER A N 1
ATOM 730 C CA . SER A 1 89 ? -3.396 6.371 6.627 1.00 97.94 89 SER A CA 1
ATOM 731 C C . SER A 1 89 ? -2.148 6.007 5.825 1.00 97.94 89 SER A C 1
ATOM 733 O O . SER A 1 89 ? -1.860 6.692 4.847 1.00 97.94 89 SER A O 1
ATOM 735 N N . HIS A 1 90 ? -1.473 4.899 6.154 1.00 96.69 90 HIS A N 1
ATOM 736 C CA . HIS A 1 90 ? -0.341 4.384 5.375 1.00 96.69 90 HIS A CA 1
ATOM 737 C C . HIS A 1 90 ? -0.738 4.092 3.928 1.00 96.69 90 HIS A C 1
ATOM 739 O O . HIS A 1 90 ? -0.107 4.608 3.010 1.00 96.69 90 HIS A O 1
ATOM 745 N N . GLY A 1 91 ? -1.834 3.354 3.711 1.00 97.56 91 GLY A N 1
ATOM 746 C CA . GLY A 1 91 ? -2.321 3.059 2.361 1.00 97.56 91 GLY A CA 1
ATOM 747 C C . GLY A 1 91 ? -2.624 4.327 1.552 1.00 97.56 91 GLY A C 1
ATOM 748 O O . GLY A 1 91 ? -2.236 4.430 0.390 1.00 97.56 91 GLY A O 1
ATOM 749 N N . CYS A 1 92 ? -3.258 5.328 2.173 1.00 97.62 92 CYS A N 1
ATOM 750 C CA . CYS A 1 92 ? -3.512 6.625 1.540 1.00 97.62 92 CYS A CA 1
ATOM 751 C C . CYS A 1 92 ? -2.222 7.400 1.234 1.00 97.62 92 CYS A C 1
ATOM 753 O O . CYS A 1 92 ? -2.107 7.974 0.153 1.00 97.62 92 CYS A O 1
ATOM 755 N N . HIS A 1 93 ? -1.273 7.430 2.170 1.00 96.88 93 HIS A N 1
ATOM 756 C CA . HIS A 1 93 ? 0.003 8.115 1.996 1.00 96.88 93 HIS A CA 1
ATOM 757 C C . HIS A 1 93 ? 0.822 7.466 0.876 1.00 96.88 93 HIS A C 1
ATOM 759 O O . HIS A 1 93 ? 1.221 8.152 -0.057 1.00 96.88 93 HIS A O 1
ATOM 765 N N . TRP A 1 94 ? 0.987 6.141 0.887 1.00 96.31 94 TRP A N 1
ATOM 766 C CA . TRP A 1 94 ? 1.685 5.418 -0.180 1.00 96.31 94 TRP A CA 1
ATOM 767 C C . TRP A 1 94 ? 1.011 5.593 -1.536 1.00 96.31 94 TRP A C 1
ATOM 769 O O . TRP A 1 94 ? 1.697 5.833 -2.523 1.00 96.31 94 TRP A O 1
ATOM 779 N N . ALA A 1 95 ? -0.323 5.566 -1.598 1.00 95.06 95 ALA A N 1
ATOM 780 C CA . ALA A 1 95 ? -1.037 5.847 -2.840 1.00 95.06 95 ALA A CA 1
ATOM 781 C C . ALA A 1 95 ? -0.716 7.246 -3.395 1.00 95.06 95 ALA A C 1
ATOM 783 O O . ALA A 1 95 ? -0.567 7.394 -4.605 1.00 95.06 95 ALA A O 1
ATOM 784 N N . GLN A 1 96 ? -0.582 8.260 -2.534 1.00 95.06 96 GLN A N 1
ATOM 785 C CA . GLN A 1 96 ? -0.207 9.618 -2.943 1.00 95.06 96 GLN A CA 1
ATOM 786 C C . GLN A 1 96 ? 1.264 9.706 -3.360 1.00 95.06 96 GLN A C 1
ATOM 788 O O . GLN A 1 96 ? 1.561 10.234 -4.430 1.00 95.06 96 GLN A O 1
ATOM 793 N N . SER A 1 97 ? 2.171 9.158 -2.551 1.00 93.88 97 SER A N 1
ATOM 794 C CA . SER A 1 97 ? 3.619 9.221 -2.775 1.00 93.88 97 SER A CA 1
ATOM 795 C C . SER A 1 97 ? 4.068 8.393 -3.983 1.00 93.88 97 SER A C 1
ATOM 797 O O . SER A 1 97 ? 5.006 8.774 -4.679 1.00 93.88 97 SER A O 1
ATOM 799 N N . TRP A 1 98 ? 3.397 7.276 -4.280 1.00 94.69 98 TRP A N 1
ATOM 800 C CA . TRP A 1 98 ? 3.745 6.399 -5.405 1.00 94.69 98 TRP A CA 1
ATOM 801 C C . TRP A 1 98 ? 3.038 6.753 -6.711 1.00 94.69 98 TRP A C 1
ATOM 803 O O . TRP A 1 98 ? 3.494 6.327 -7.771 1.00 94.69 98 TRP A O 1
ATOM 813 N N . HIS A 1 99 ? 1.977 7.568 -6.683 1.00 90.00 99 HIS A N 1
ATOM 814 C CA . HIS A 1 99 ? 1.274 7.985 -7.900 1.00 90.00 99 HIS A CA 1
ATOM 815 C C . HIS A 1 99 ? 2.210 8.584 -8.974 1.00 90.00 99 HIS A C 1
ATOM 817 O O . HIS A 1 99 ? 2.166 8.105 -10.110 1.00 90.00 99 HIS A O 1
ATOM 823 N N . PRO A 1 100 ? 3.132 9.518 -8.647 1.00 90.62 100 PRO A N 1
ATOM 824 C CA . PRO A 1 100 ? 4.074 10.062 -9.628 1.00 90.62 100 PRO A CA 1
ATOM 825 C C . PRO A 1 100 ? 5.027 9.006 -10.204 1.00 90.62 100 PRO A C 1
ATOM 827 O O . PRO A 1 100 ? 5.408 9.083 -11.372 1.00 90.62 100 PRO A O 1
ATOM 830 N N . ILE A 1 101 ? 5.407 8.011 -9.396 1.00 88.75 101 ILE A N 1
ATOM 831 C CA . ILE A 1 101 ? 6.321 6.938 -9.803 1.00 88.75 101 ILE A CA 1
ATOM 832 C C . ILE A 1 101 ? 5.621 6.013 -10.800 1.00 88.75 101 ILE A C 1
ATOM 834 O O . ILE A 1 101 ? 6.183 5.704 -11.850 1.00 88.75 101 ILE A O 1
ATOM 838 N N . CYS A 1 102 ? 4.374 5.630 -10.518 1.00 86.12 102 CYS A N 1
ATOM 839 C CA . CYS A 1 102 ? 3.555 4.833 -11.429 1.00 86.12 102 CYS A CA 1
ATOM 840 C C . CYS A 1 102 ? 3.301 5.562 -12.758 1.00 86.12 102 CYS A C 1
ATOM 842 O O . CYS A 1 102 ? 3.378 4.948 -13.822 1.00 86.12 102 CYS A O 1
ATOM 844 N N . ASP A 1 103 ? 3.035 6.870 -12.721 1.00 86.88 103 ASP A N 1
ATOM 845 C CA . ASP A 1 103 ? 2.839 7.679 -13.930 1.00 86.88 103 ASP A CA 1
ATOM 846 C C . AS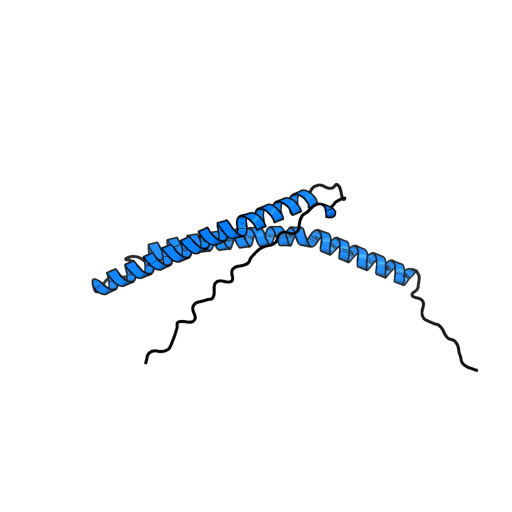P A 1 103 ? 4.118 7.766 -14.776 1.00 86.88 103 ASP A C 1
ATOM 848 O O . ASP A 1 103 ? 4.084 7.631 -16.008 1.00 86.88 103 ASP A O 1
ATOM 852 N N . TRP A 1 104 ? 5.272 7.932 -14.128 1.00 85.50 104 TRP A N 1
ATOM 853 C CA . TRP A 1 104 ? 6.564 7.932 -14.808 1.00 85.50 104 TRP A CA 1
ATOM 854 C C . TRP A 1 104 ? 6.904 6.561 -15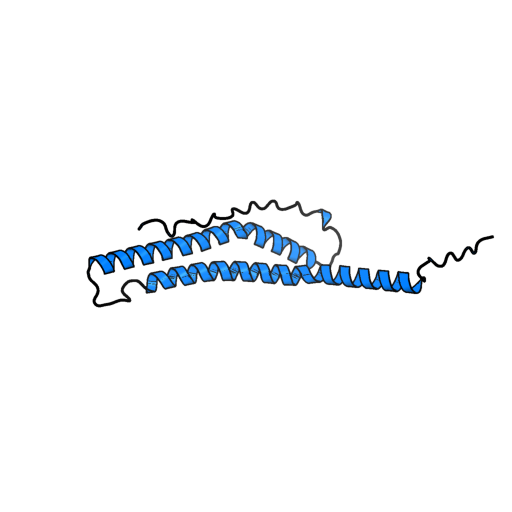.405 1.00 85.50 104 TRP A C 1
ATOM 856 O O . TRP A 1 104 ? 7.295 6.484 -16.572 1.00 85.50 104 TRP A O 1
ATOM 866 N N . ALA A 1 105 ? 6.677 5.476 -14.661 1.00 85.31 105 ALA A N 1
ATOM 867 C CA . ALA A 1 105 ? 6.870 4.110 -15.141 1.00 85.31 105 ALA A CA 1
ATOM 868 C C . ALA A 1 105 ? 5.998 3.817 -16.372 1.00 85.31 105 ALA A C 1
ATOM 870 O O . ALA A 1 105 ? 6.503 3.324 -17.380 1.00 85.31 105 ALA A O 1
ATOM 871 N N . LYS A 1 106 ? 4.718 4.213 -16.356 1.00 83.31 106 LYS A N 1
ATOM 872 C CA . LYS A 1 106 ? 3.817 4.114 -17.522 1.00 83.31 106 LYS A CA 1
ATOM 873 C C . LYS A 1 106 ? 4.327 4.910 -18.715 1.00 83.31 106 LYS A C 1
ATOM 875 O O . LYS A 1 106 ? 4.276 4.432 -19.850 1.00 83.31 106 LYS A O 1
ATOM 880 N N . THR A 1 107 ? 4.860 6.104 -18.466 1.00 85.62 107 THR A N 1
ATOM 881 C CA . THR A 1 107 ? 5.471 6.936 -19.509 1.00 85.62 107 THR A CA 1
ATOM 882 C C . THR A 1 107 ? 6.675 6.229 -20.140 1.00 85.62 107 THR A C 1
ATOM 884 O O . THR A 1 107 ? 6.758 6.154 -21.364 1.00 85.62 107 THR A O 1
ATOM 887 N N . ILE A 1 108 ? 7.562 5.626 -19.342 1.00 82.38 108 ILE A N 1
ATOM 888 C CA . ILE A 1 108 ? 8.682 4.827 -19.865 1.00 82.38 108 ILE A CA 1
ATOM 889 C C . ILE A 1 108 ? 8.181 3.615 -20.644 1.00 82.38 108 ILE A C 1
ATOM 891 O O . ILE A 1 108 ? 8.640 3.377 -21.757 1.00 82.38 108 ILE A O 1
ATOM 895 N N . LEU A 1 109 ? 7.245 2.849 -20.085 1.00 80.69 109 LEU A N 1
ATOM 896 C CA . LEU A 1 109 ? 6.729 1.636 -20.714 1.00 80.69 109 LEU A CA 1
ATOM 897 C C . LEU A 1 109 ? 6.069 1.937 -22.062 1.00 80.69 109 LEU A C 1
ATOM 899 O O . LEU A 1 109 ? 6.343 1.241 -23.037 1.00 80.69 109 LEU A O 1
ATOM 903 N N . SER A 1 110 ? 5.267 3.004 -22.145 1.00 81.44 110 SER A N 1
ATOM 904 C CA . SER A 1 110 ? 4.694 3.470 -23.413 1.00 81.44 110 SER A CA 1
ATOM 905 C C . SER A 1 110 ? 5.780 3.847 -24.424 1.00 81.44 110 SER A C 1
ATOM 907 O O . SER A 1 110 ? 5.750 3.349 -25.549 1.00 81.44 110 SER A O 1
ATOM 909 N N . TYR A 1 111 ? 6.796 4.609 -24.005 1.00 76.44 111 TYR A N 1
ATOM 910 C CA . TYR A 1 111 ? 7.941 4.968 -24.845 1.00 76.44 111 TYR A CA 1
ATOM 911 C C . TYR A 1 111 ? 8.731 3.738 -25.331 1.00 76.44 111 TYR A C 1
ATOM 913 O O . TYR A 1 111 ? 9.126 3.682 -26.492 1.00 76.44 111 TYR A O 1
ATOM 921 N N . LEU A 1 112 ? 8.945 2.736 -24.472 1.00 73.69 112 LEU A N 1
ATOM 922 C CA . LEU A 1 112 ? 9.621 1.485 -24.835 1.00 73.69 112 LEU A CA 1
ATOM 923 C C . LEU A 1 112 ? 8.759 0.599 -25.749 1.00 73.69 112 LEU A C 1
ATOM 925 O O . LEU A 1 112 ? 9.299 -0.151 -26.564 1.00 73.69 112 LEU A O 1
ATOM 929 N N . SER A 1 113 ? 7.431 0.668 -25.611 1.00 73.06 113 SER A N 1
ATOM 930 C CA . SER A 1 113 ? 6.473 -0.088 -26.427 1.00 73.06 113 SER A CA 1
ATOM 931 C C . SER A 1 113 ? 6.260 0.513 -27.820 1.00 73.06 113 SER A C 1
ATOM 933 O O . SER A 1 113 ? 6.004 -0.229 -28.773 1.00 73.06 113 SER A O 1
ATOM 935 N N . ASP A 1 114 ? 6.422 1.832 -27.963 1.00 69.00 114 ASP A N 1
ATOM 936 C CA . ASP A 1 114 ? 6.447 2.506 -29.254 1.00 69.00 114 ASP A CA 1
ATOM 937 C C . ASP A 1 114 ? 7.744 2.119 -29.973 1.00 69.00 114 ASP A C 1
ATOM 939 O O . ASP A 1 114 ? 8.823 2.655 -29.734 1.00 69.00 114 ASP A O 1
ATOM 943 N N . ALA A 1 115 ? 7.635 1.145 -30.878 1.00 53.50 115 ALA A N 1
ATOM 944 C CA . ALA A 1 115 ? 8.717 0.496 -31.623 1.00 53.50 115 ALA A CA 1
ATOM 945 C C . ALA A 1 115 ? 9.518 1.413 -32.582 1.00 53.50 115 ALA A C 1
ATOM 947 O O . ALA A 1 115 ? 10.089 0.951 -33.573 1.00 53.50 115 ALA A O 1
ATOM 948 N N . ARG A 1 116 ? 9.596 2.716 -32.308 1.00 51.12 116 ARG A N 1
ATOM 949 C CA . ARG A 1 116 ? 10.430 3.686 -33.007 1.00 51.12 116 ARG A CA 1
ATOM 950 C C . ARG A 1 116 ? 11.537 4.145 -32.063 1.00 51.12 116 ARG A C 1
ATOM 952 O O . ARG A 1 116 ? 11.459 5.203 -31.453 1.00 51.12 116 ARG A O 1
ATOM 959 N N . ARG A 1 117 ? 12.570 3.300 -31.969 1.00 52.72 117 ARG A N 1
ATOM 960 C CA . ARG A 1 117 ? 13.873 3.608 -31.362 1.00 52.72 117 ARG A CA 1
ATOM 961 C C . ARG A 1 117 ? 14.334 4.982 -31.835 1.00 52.72 117 ARG A C 1
ATOM 963 O O . ARG A 1 117 ? 14.690 5.103 -32.997 1.00 52.72 117 ARG A O 1
ATOM 970 N N . ASP A 1 118 ? 14.235 5.977 -30.962 1.00 48.31 118 ASP A N 1
ATOM 971 C CA . ASP A 1 118 ? 15.056 7.187 -30.891 1.00 48.31 118 ASP A CA 1
ATOM 972 C C . ASP A 1 118 ? 14.445 8.110 -29.824 1.00 48.31 118 ASP A C 1
ATOM 974 O O . ASP A 1 118 ? 13.286 8.498 -29.943 1.00 48.31 118 ASP A O 1
ATOM 978 N N . SER A 1 119 ? 15.257 8.526 -28.841 1.00 50.97 119 SER A N 1
ATOM 979 C CA . SER A 1 119 ? 15.024 9.594 -27.840 1.00 50.97 119 SER A CA 1
ATOM 980 C C . SER A 1 119 ? 14.648 9.245 -26.382 1.00 50.97 119 SER A C 1
ATOM 982 O O . SER A 1 119 ? 13.737 9.828 -25.804 1.00 50.97 119 SER A O 1
ATOM 984 N N . VAL A 1 120 ? 15.507 8.466 -25.702 1.00 51.38 120 VAL A N 1
ATOM 985 C CA . VAL A 1 120 ? 15.621 8.483 -24.217 1.00 51.38 120 VAL A CA 1
ATOM 986 C C . VAL A 1 120 ? 16.038 9.882 -23.712 1.00 51.38 120 VAL A C 1
ATOM 988 O O . VAL A 1 120 ? 15.752 10.270 -22.586 1.00 51.38 120 VAL A O 1
ATOM 991 N N . ALA A 1 121 ? 16.642 10.701 -24.581 1.00 53.19 121 ALA A N 1
ATOM 992 C CA . ALA A 1 121 ? 17.171 12.033 -24.280 1.00 53.19 121 ALA A CA 1
ATOM 993 C C . ALA A 1 121 ? 16.127 13.115 -23.911 1.00 53.19 121 ALA A C 1
ATOM 995 O O . ALA A 1 121 ? 16.515 14.254 -23.663 1.00 53.19 121 ALA A O 1
ATOM 996 N N . ARG A 1 122 ? 14.819 12.812 -23.911 1.00 54.00 122 ARG A N 1
ATOM 997 C CA . ARG A 1 122 ? 13.755 13.794 -23.612 1.00 54.00 122 ARG A CA 1
ATOM 998 C C . ARG A 1 122 ? 13.129 13.664 -22.224 1.00 54.00 122 ARG A C 1
ATOM 1000 O O . ARG A 1 122 ? 12.337 14.531 -21.865 1.00 54.00 122 ARG A O 1
ATOM 1007 N N . MET A 1 123 ? 13.444 12.624 -21.455 1.00 54.59 123 MET A N 1
ATOM 1008 C CA . MET A 1 123 ? 12.870 12.472 -20.117 1.00 54.59 123 MET A CA 1
ATOM 1009 C C . MET A 1 123 ? 13.685 13.286 -19.111 1.00 54.59 123 MET A C 1
ATOM 1011 O O . MET A 1 123 ? 14.877 13.047 -18.933 1.00 54.59 123 MET A O 1
ATOM 1015 N N . ALA A 1 124 ? 13.047 14.274 -18.479 1.00 56.69 124 ALA A N 1
ATOM 1016 C CA . ALA A 1 124 ? 13.641 14.973 -17.348 1.00 56.69 124 ALA A CA 1
ATOM 1017 C C . ALA A 1 124 ? 13.829 13.981 -16.180 1.00 56.69 124 ALA A C 1
ATOM 1019 O O . ALA A 1 124 ? 12.957 13.129 -15.978 1.00 56.69 124 ALA A O 1
ATOM 1020 N N . PRO A 1 125 ? 14.947 14.055 -15.436 1.00 54.62 125 PRO A N 1
ATOM 1021 C CA . PRO A 1 125 ? 15.153 13.209 -14.267 1.00 54.62 125 PRO A CA 1
ATOM 1022 C C . PRO A 1 125 ? 14.056 13.479 -13.231 1.00 54.62 125 PRO A C 1
ATOM 1024 O O . PRO A 1 125 ? 13.752 14.635 -12.934 1.00 54.62 125 PRO A O 1
ATOM 1027 N N . LEU A 1 126 ? 13.445 12.410 -12.714 1.00 57.50 126 LEU A N 1
ATOM 1028 C CA . LEU A 1 126 ? 12.498 12.498 -11.607 1.00 57.50 126 LEU A CA 1
ATOM 1029 C C . LEU A 1 126 ? 13.304 12.554 -10.302 1.00 57.50 126 LEU A C 1
ATOM 1031 O O . LEU A 1 126 ? 13.985 11.589 -9.958 1.00 57.50 126 LEU A O 1
ATOM 1035 N N . GLU A 1 127 ? 13.245 13.675 -9.587 1.00 59.19 127 GLU A N 1
ATOM 1036 C CA . GLU A 1 127 ? 13.721 13.755 -8.204 1.00 59.19 127 GLU A CA 1
ATOM 1037 C C . GLU A 1 127 ? 12.587 13.282 -7.289 1.00 59.19 127 GLU A C 1
ATOM 1039 O O . GLU A 1 127 ? 11.513 13.883 -7.259 1.00 59.19 127 GLU A O 1
ATOM 1044 N N . VAL A 1 128 ? 12.803 12.165 -6.591 1.00 54.00 128 VAL A N 1
ATOM 1045 C CA . VAL A 1 128 ? 11.848 11.607 -5.625 1.00 54.00 128 VAL A CA 1
ATOM 1046 C C . VAL A 1 128 ? 12.444 11.764 -4.233 1.00 54.00 128 VAL A C 1
ATOM 1048 O O . VAL A 1 128 ? 13.446 11.126 -3.908 1.00 54.00 128 VAL A O 1
ATOM 1051 N N . GLU A 1 129 ? 11.828 12.608 -3.410 1.00 53.78 129 GLU A N 1
ATOM 1052 C CA . GLU A 1 129 ? 12.114 12.655 -1.979 1.00 53.78 129 GLU A CA 1
ATOM 1053 C C . GLU A 1 129 ? 11.441 11.451 -1.313 1.00 53.78 129 GLU A C 1
ATOM 1055 O O . GLU A 1 129 ? 10.216 11.345 -1.272 1.00 53.78 129 GLU A O 1
ATOM 1060 N N . VAL A 1 130 ? 12.248 10.505 -0.831 1.00 50.59 130 VAL A N 1
ATOM 1061 C CA . VAL A 1 130 ? 11.765 9.374 -0.034 1.00 50.59 130 VAL A CA 1
ATOM 1062 C C . VAL A 1 130 ? 11.857 9.778 1.433 1.00 50.59 130 VAL A C 1
ATOM 1064 O O . VAL A 1 130 ? 12.941 9.754 2.019 1.00 50.59 130 VAL A O 1
ATOM 1067 N N . GLU A 1 131 ? 10.728 10.154 2.035 1.00 58.47 131 GLU A N 1
ATOM 1068 C CA . GLU A 1 131 ? 10.634 10.237 3.492 1.00 58.47 131 GLU A 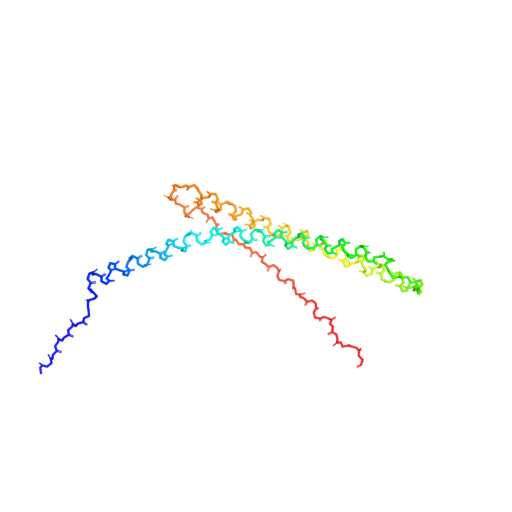CA 1
ATOM 1069 C C . GLU A 1 131 ? 10.718 8.817 4.058 1.00 58.47 131 GLU A C 1
ATOM 1071 O O . GLU A 1 131 ? 9.803 8.005 3.937 1.00 58.47 131 GLU A O 1
ATOM 1076 N N . MET A 1 132 ? 11.872 8.488 4.639 1.00 45.22 132 MET A N 1
ATOM 1077 C CA . MET A 1 132 ? 11.998 7.308 5.481 1.00 45.22 132 MET A CA 1
ATOM 1078 C C . MET A 1 132 ? 11.331 7.626 6.815 1.00 45.22 132 MET A C 1
ATOM 1080 O O . MET A 1 132 ? 11.919 8.332 7.640 1.00 45.22 132 MET A O 1
ATOM 1084 N N . ASP A 1 133 ? 10.122 7.107 7.026 1.00 52.56 133 ASP A N 1
ATOM 1085 C CA . ASP A 1 133 ? 9.494 7.125 8.342 1.00 52.56 133 ASP A CA 1
ATOM 1086 C C . ASP A 1 133 ? 10.457 6.484 9.343 1.00 52.56 133 ASP A C 1
ATOM 1088 O O . ASP A 1 133 ? 10.790 5.296 9.271 1.00 52.56 133 ASP A O 1
ATOM 1092 N N . LYS A 1 134 ? 10.959 7.306 10.269 1.00 49.91 134 LYS A N 1
ATOM 1093 C CA . LYS A 1 134 ? 11.717 6.822 11.416 1.00 49.91 134 LYS A CA 1
ATOM 1094 C C . LYS A 1 134 ? 10.758 5.952 12.209 1.00 49.91 134 LYS A C 1
ATOM 1096 O O . LYS A 1 134 ? 9.843 6.471 12.845 1.00 49.91 134 LYS A O 1
ATOM 1101 N N . GLN A 1 135 ? 10.957 4.639 12.145 1.00 45.84 135 GLN A N 1
ATOM 1102 C CA . GLN A 1 135 ? 10.321 3.729 13.081 1.00 45.84 135 GLN A CA 1
ATOM 1103 C C . GLN A 1 135 ? 10.601 4.260 14.486 1.00 45.84 135 GLN A C 1
ATOM 1105 O O . GLN A 1 135 ? 11.748 4.530 14.845 1.00 45.84 135 GLN A O 1
ATOM 1110 N N . VAL A 1 136 ? 9.525 4.497 15.226 1.00 49.78 136 VAL A N 1
ATOM 1111 C CA . VAL A 1 136 ? 9.567 4.901 16.623 1.00 49.78 136 VAL A CA 1
ATOM 1112 C C . VAL A 1 136 ? 10.202 3.740 17.392 1.00 49.78 136 VAL A C 1
ATOM 1114 O O . VAL A 1 136 ? 9.552 2.730 17.650 1.00 49.78 136 VAL A O 1
ATOM 1117 N N . GLU A 1 137 ? 11.495 3.853 17.698 1.00 52.00 137 GLU A N 1
ATOM 1118 C CA . GLU A 1 137 ? 12.136 3.091 18.771 1.00 52.00 137 GLU A CA 1
ATOM 1119 C C . GLU A 1 137 ? 11.578 3.602 20.104 1.00 52.00 137 GLU A C 1
ATOM 1121 O O . GLU A 1 137 ? 12.229 4.377 20.787 1.00 52.00 137 GLU A O 1
ATOM 1126 N N . ASP A 1 138 ? 10.365 3.192 20.464 1.00 53.38 138 ASP A N 1
ATOM 1127 C CA . ASP A 1 138 ? 9.869 3.299 21.838 1.00 53.38 138 ASP A CA 1
ATOM 1128 C C . ASP A 1 138 ? 9.262 1.952 22.229 1.00 53.38 138 ASP A C 1
ATOM 1130 O O . ASP A 1 138 ? 8.051 1.805 22.386 1.00 53.38 138 ASP A O 1
ATOM 1134 N N . LEU A 1 139 ? 10.118 0.940 22.356 1.00 52.66 139 LEU A N 1
ATOM 1135 C CA . LEU A 1 139 ? 9.831 -0.208 23.203 1.00 52.66 139 LEU A CA 1
ATOM 1136 C C . LEU A 1 139 ? 11.056 -0.464 24.084 1.00 52.66 139 LEU A C 1
ATOM 1138 O O . LEU A 1 139 ? 12.152 -0.709 23.586 1.00 52.66 139 LEU A O 1
ATOM 1142 N N . ASP A 1 140 ? 10.798 -0.400 25.390 1.00 52.56 140 ASP A N 1
ATOM 1143 C CA . ASP A 1 140 ? 11.596 -0.912 26.507 1.00 52.56 140 ASP A CA 1
ATOM 1144 C C . ASP A 1 140 ? 12.571 0.068 27.188 1.00 52.56 140 ASP A C 1
ATOM 1146 O O . ASP A 1 140 ? 13.790 0.000 27.035 1.00 52.56 140 ASP A O 1
ATOM 1150 N N . ASN A 1 141 ? 12.019 0.922 28.061 1.00 49.94 141 ASN A N 1
ATOM 1151 C CA . ASN A 1 141 ? 12.657 1.228 29.348 1.00 49.94 141 ASN A CA 1
ATOM 1152 C C . ASN A 1 141 ? 11.639 1.766 30.370 1.00 49.94 141 ASN A C 1
ATOM 1154 O O . ASN A 1 141 ? 11.559 2.965 30.612 1.00 49.94 141 ASN A O 1
ATOM 1158 N N . GLU A 1 142 ? 10.878 0.862 30.984 1.00 47.78 142 GLU A N 1
ATOM 1159 C CA . GLU A 1 142 ? 10.292 1.067 32.314 1.00 47.78 142 GLU A CA 1
ATOM 1160 C C . GLU A 1 142 ? 10.118 -0.305 32.988 1.00 47.78 142 GLU A C 1
ATOM 1162 O O . GLU A 1 142 ? 9.151 -1.016 32.730 1.00 47.78 142 GLU A O 1
ATOM 1167 N N . ASP A 1 143 ? 11.132 -0.699 33.767 1.00 46.53 143 ASP A N 1
ATOM 1168 C CA . ASP A 1 143 ? 11.015 -1.329 35.097 1.00 46.53 143 ASP A CA 1
ATOM 1169 C C . ASP A 1 143 ? 12.385 -1.330 35.811 1.00 46.53 143 ASP A C 1
ATOM 1171 O O . ASP A 1 143 ? 13.369 -1.877 35.255 1.00 46.53 143 ASP A O 1
#

Organism: NCBI:txid181124

Secondary structure (DSSP, 8-state):
-----------HHHHHHHHHHHHHHHHHHHHHHHHHHHHHHHHHHHHHHHHHHHHHHHHHHTT-S-S--HHHHHHHHHHHHHHHHHHHHHHHHHHHHHHHHHHHHHHHHHHHHS-----GGGPPP------------------

Radius of gyration: 27.98 Å; chains: 1; bounding box: 85×28×70 Å

Sequence (143 aa):
MDGEQIADGASYEDIQDSLHSEWCKACANAYQPREELELVEEEMRRSIDYCYHLSDWWQRQIGHREGLSLFLQEGLTAYAKEHAHVERSHGCHWAQSWHPICDWAKTILSYLSDARRDSVARMAPLEVEVEMDKQVEDLDNED

pLDDT: mean 78.72, std 18.79, range [39.06, 98.5]